Protein AF-A0A2E3UIS9-F1 (afdb_monomer)

Structure (mmCIF, N/CA/C/O backbone):
data_AF-A0A2E3UIS9-F1
#
_entry.id   AF-A0A2E3UIS9-F1
#
loop_
_atom_site.group_PDB
_atom_site.id
_atom_site.type_symbol
_atom_site.label_atom_id
_atom_site.label_alt_id
_atom_site.label_comp_id
_atom_site.label_asym_id
_atom_site.label_entity_id
_atom_site.label_seq_id
_atom_site.pdbx_PDB_ins_code
_atom_site.Cartn_x
_atom_site.Cartn_y
_atom_site.Cartn_z
_atom_site.occupancy
_atom_site.B_iso_or_equiv
_atom_site.auth_seq_id
_atom_site.auth_comp_id
_atom_site.auth_asym_id
_atom_site.auth_atom_id
_atom_site.pdbx_PDB_model_num
ATOM 1 N N . MET A 1 1 ? -19.452 4.126 6.680 1.00 65.94 1 MET A N 1
ATOM 2 C CA . MET A 1 1 ? -20.764 3.440 6.576 1.00 65.94 1 MET A CA 1
ATOM 3 C C . MET A 1 1 ? -20.603 2.067 5.926 1.00 65.94 1 MET A C 1
ATOM 5 O O . MET A 1 1 ? -20.359 1.132 6.667 1.00 65.94 1 MET A O 1
ATOM 9 N N . ARG A 1 2 ? -20.627 1.906 4.586 1.00 87.12 2 ARG A N 1
ATOM 10 C CA . ARG A 1 2 ? -20.567 0.560 3.959 1.00 87.12 2 ARG A CA 1
ATOM 11 C C . ARG A 1 2 ? -19.298 -0.234 4.302 1.00 87.12 2 ARG A C 1
ATOM 13 O O . ARG A 1 2 ? -19.390 -1.426 4.553 1.00 87.12 2 ARG A O 1
ATOM 20 N N . PHE A 1 3 ? -18.133 0.415 4.325 1.00 91.38 3 PHE A N 1
ATOM 21 C CA . PHE A 1 3 ? -16.870 -0.253 4.658 1.00 91.38 3 PHE A CA 1
ATOM 22 C C . PHE A 1 3 ? -16.828 -0.723 6.119 1.00 91.38 3 PHE A C 1
ATOM 24 O O . PHE A 1 3 ? -16.532 -1.884 6.372 1.00 91.38 3 PHE A O 1
ATOM 31 N N . ASP A 1 4 ? -17.211 0.141 7.065 1.00 91.81 4 ASP A N 1
ATOM 32 C CA . ASP A 1 4 ? -17.223 -0.194 8.496 1.00 91.81 4 ASP A CA 1
ATOM 33 C C . ASP A 1 4 ? -18.177 -1.355 8.805 1.00 91.81 4 ASP A C 1
ATOM 35 O O . ASP A 1 4 ? -17.811 -2.260 9.547 1.00 91.81 4 ASP A O 1
ATOM 39 N N . MET A 1 5 ? -19.351 -1.380 8.161 1.00 94.38 5 MET A N 1
ATOM 40 C CA . MET A 1 5 ? -20.315 -2.481 8.282 1.00 94.38 5 MET A CA 1
ATOM 41 C C . MET A 1 5 ? -19.742 -3.813 7.782 1.00 94.38 5 MET A C 1
ATOM 43 O O . MET A 1 5 ? -19.969 -4.856 8.387 1.00 94.38 5 MET A O 1
ATOM 47 N N . ILE A 1 6 ? -18.988 -3.795 6.678 1.00 94.81 6 ILE A N 1
ATOM 48 C CA . ILE A 1 6 ? -18.330 -4.999 6.152 1.00 94.81 6 ILE A CA 1
ATOM 49 C C . ILE A 1 6 ? -17.223 -5.453 7.107 1.00 94.81 6 ILE A C 1
ATOM 51 O O . ILE A 1 6 ? -17.098 -6.649 7.366 1.00 94.81 6 ILE A O 1
ATOM 55 N N . CYS A 1 7 ? -16.429 -4.526 7.648 1.00 94.50 7 CYS A N 1
ATOM 56 C CA . CYS A 1 7 ? -15.408 -4.849 8.641 1.00 94.50 7 CYS A CA 1
ATOM 57 C C . CYS A 1 7 ? -16.025 -5.501 9.885 1.00 94.50 7 CYS A C 1
ATOM 59 O O . CYS A 1 7 ? -15.542 -6.545 10.315 1.00 94.50 7 CYS A O 1
ATOM 61 N N . GLU A 1 8 ? -17.122 -4.947 10.405 1.00 94.12 8 GLU A N 1
ATOM 62 C CA . GLU A 1 8 ? -17.856 -5.500 11.547 1.00 94.12 8 GLU A CA 1
ATOM 63 C C . GLU A 1 8 ? -18.408 -6.901 11.255 1.00 94.12 8 GLU A C 1
ATOM 65 O O . GLU A 1 8 ? -18.170 -7.822 12.035 1.00 94.12 8 GLU A O 1
ATOM 70 N N . ALA A 1 9 ? -19.039 -7.100 10.092 1.00 96.25 9 ALA A N 1
ATOM 71 C CA . ALA A 1 9 ? -19.557 -8.404 9.674 1.00 96.25 9 ALA A CA 1
ATOM 72 C C . ALA A 1 9 ? -18.467 -9.487 9.562 1.00 96.25 9 ALA A C 1
ATOM 74 O O . ALA A 1 9 ? -18.752 -10.667 9.744 1.00 96.25 9 ALA A O 1
ATOM 75 N N . ASN A 1 10 ? -17.219 -9.095 9.286 1.00 96.00 10 ASN A N 1
ATOM 76 C CA . ASN A 1 10 ? -16.070 -10.002 9.217 1.00 96.00 10 ASN A CA 1
ATOM 77 C C . ASN A 1 10 ? -15.259 -10.061 10.528 1.00 96.00 10 ASN A C 1
ATOM 79 O O . ASN A 1 10 ? -14.192 -10.670 10.556 1.00 96.00 10 ASN A O 1
ATOM 83 N N . GLY A 1 11 ? -15.711 -9.413 11.610 1.00 95.00 11 GLY A N 1
ATOM 84 C CA . GLY A 1 11 ? -14.988 -9.370 12.889 1.00 95.00 11 GLY A CA 1
ATOM 85 C C . GLY A 1 11 ? -13.669 -8.584 12.841 1.00 95.00 11 GLY A C 1
ATOM 86 O O . GLY A 1 11 ? -12.805 -8.747 13.704 1.00 95.00 11 GLY A O 1
ATOM 87 N N . ILE A 1 12 ? -13.485 -7.726 11.834 1.00 96.00 12 ILE A N 1
ATOM 88 C CA . ILE A 1 12 ? -12.271 -6.937 11.626 1.00 96.00 12 ILE A CA 1
ATOM 89 C C . ILE A 1 12 ? -12.442 -5.572 12.291 1.00 96.00 12 ILE A C 1
ATOM 91 O O . ILE A 1 12 ? -13.259 -4.750 11.881 1.00 96.00 12 ILE A O 1
ATOM 95 N N . LYS A 1 13 ? -11.609 -5.276 13.294 1.00 94.00 13 LYS A N 1
ATOM 96 C CA . LYS A 1 13 ? -11.591 -3.945 13.914 1.00 94.00 13 LYS A CA 1
ATOM 97 C C . LYS A 1 13 ? -10.940 -2.926 12.978 1.00 94.00 13 LYS A C 1
ATOM 99 O O . LYS A 1 13 ? -9.715 -2.892 12.852 1.00 94.00 13 LYS A O 1
ATOM 104 N N . HIS A 1 14 ? -11.745 -2.043 12.395 1.00 91.44 14 HIS A N 1
ATOM 105 C CA . HIS A 1 14 ? -11.248 -0.915 11.612 1.00 91.44 14 HIS A CA 1
ATOM 106 C C . HIS A 1 14 ? -10.596 0.137 12.532 1.00 91.44 14 HIS A C 1
ATOM 108 O O . HIS A 1 14 ? -11.199 0.598 13.502 1.00 91.44 14 HIS A O 1
ATOM 114 N N . ARG A 1 15 ? -9.331 0.492 12.263 1.00 89.06 15 ARG A N 1
ATOM 115 C CA . ARG A 1 15 ? -8.554 1.478 13.037 1.00 89.06 15 ARG A CA 1
ATOM 116 C C . ARG A 1 15 ? -8.071 2.614 12.127 1.00 89.06 15 ARG A C 1
ATOM 118 O O . ARG A 1 15 ? -6.939 2.551 11.647 1.00 89.06 15 ARG A O 1
ATOM 125 N N . PRO A 1 16 ? -8.902 3.637 11.874 1.00 86.75 16 PRO A N 1
ATOM 126 C CA . PRO A 1 16 ? -8.487 4.782 11.078 1.00 86.75 16 PRO A CA 1
ATOM 127 C C . PRO A 1 16 ? -7.418 5.600 11.811 1.00 86.75 16 PRO A C 1
ATOM 129 O O . PRO A 1 16 ? -7.443 5.757 13.035 1.00 86.75 16 PRO A O 1
ATOM 132 N N . THR A 1 17 ? -6.464 6.126 11.051 1.00 85.31 17 THR A N 1
ATOM 133 C CA . T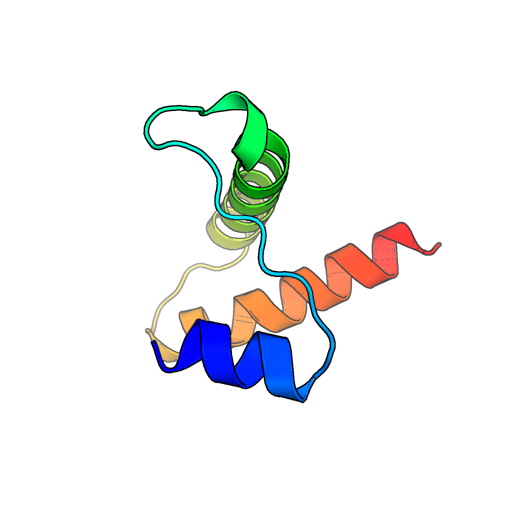HR A 1 17 ? -5.438 7.036 11.561 1.00 85.31 17 THR A CA 1
ATOM 134 C C . THR A 1 17 ? -5.962 8.469 11.572 1.00 85.31 17 THR A C 1
ATOM 136 O O . THR A 1 17 ? -6.857 8.830 10.809 1.00 85.31 17 THR A O 1
ATOM 139 N N . LYS A 1 18 ? -5.404 9.314 12.446 1.00 84.62 18 LYS A N 1
ATOM 140 C CA . LYS A 1 18 ? -5.676 10.754 12.389 1.00 84.62 18 LYS A CA 1
ATOM 141 C C . LYS A 1 18 ? -5.090 11.333 11.099 1.00 84.62 18 LYS A C 1
ATOM 143 O O . LYS A 1 18 ? -3.979 10.971 10.703 1.00 84.62 18 LYS A O 1
ATOM 148 N N . THR A 1 19 ? -5.824 12.252 10.479 1.00 82.56 19 THR A N 1
ATOM 149 C CA . THR A 1 19 ? -5.362 13.018 9.316 1.00 82.56 19 THR A CA 1
ATOM 150 C C . THR A 1 19 ? -4.032 13.711 9.625 1.00 82.56 19 THR A C 1
ATOM 152 O O . THR A 1 19 ? -3.807 14.143 10.755 1.00 82.56 19 THR A O 1
ATOM 155 N N . ASN A 1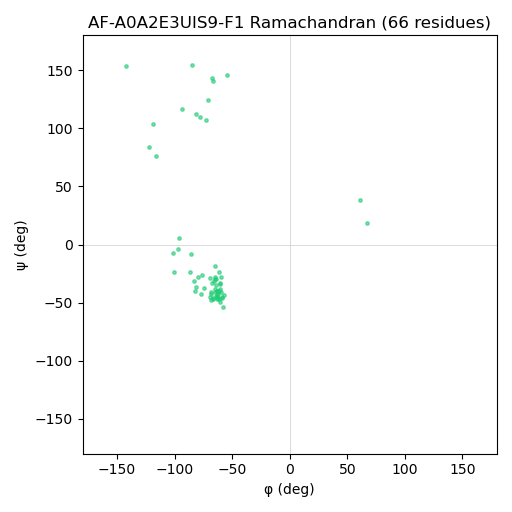 20 ? -3.155 13.828 8.624 1.00 79.25 20 ASN A N 1
ATOM 156 C CA . ASN A 1 20 ? -1.831 14.453 8.739 1.00 79.25 20 ASN A CA 1
ATOM 157 C C . ASN A 1 20 ? -0.892 13.768 9.746 1.00 79.25 20 ASN A C 1
ATOM 159 O O . ASN A 1 20 ? -0.113 14.435 10.424 1.00 79.25 20 ASN A O 1
ATOM 163 N N . HIS A 1 2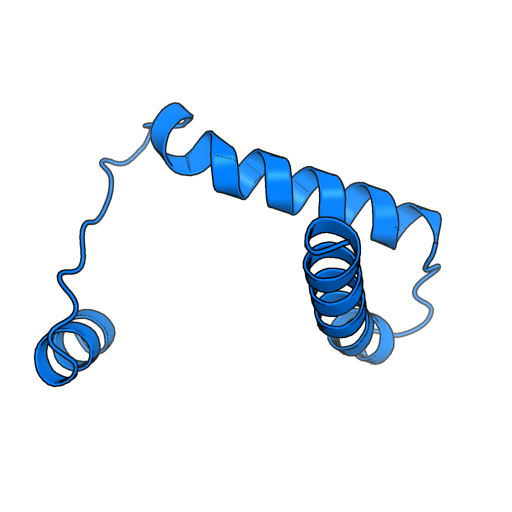1 ? -0.926 12.432 9.815 1.00 83.00 21 HIS A N 1
ATOM 164 C CA . HIS A 1 21 ? 0.034 11.638 10.587 1.00 83.00 21 HIS A CA 1
ATOM 165 C C . HIS A 1 21 ? 0.890 10.727 9.676 1.00 83.00 21 HIS A C 1
ATOM 167 O O . HIS A 1 21 ? 0.669 9.511 9.617 1.00 83.00 21 HIS A O 1
ATOM 173 N N . PRO A 1 22 ? 1.889 11.285 8.956 1.00 75.50 22 PRO A N 1
ATOM 174 C CA . PRO A 1 22 ? 2.600 10.592 7.873 1.00 75.50 22 PRO A CA 1
ATOM 175 C C . PRO A 1 22 ? 3.317 9.321 8.336 1.00 75.50 22 PRO A C 1
ATOM 177 O O . PRO A 1 22 ? 3.385 8.320 7.628 1.00 75.50 22 PRO A O 1
ATOM 180 N N . LEU A 1 23 ? 3.820 9.329 9.572 1.00 78.81 23 LEU A N 1
ATOM 181 C CA . LEU A 1 23 ? 4.600 8.220 10.116 1.00 78.81 23 LEU A CA 1
ATOM 182 C C . LEU A 1 23 ? 3.777 6.935 10.271 1.00 78.81 23 LEU A C 1
ATOM 184 O O . LEU A 1 23 ? 4.339 5.850 10.141 1.00 78.81 23 LEU A O 1
ATOM 188 N 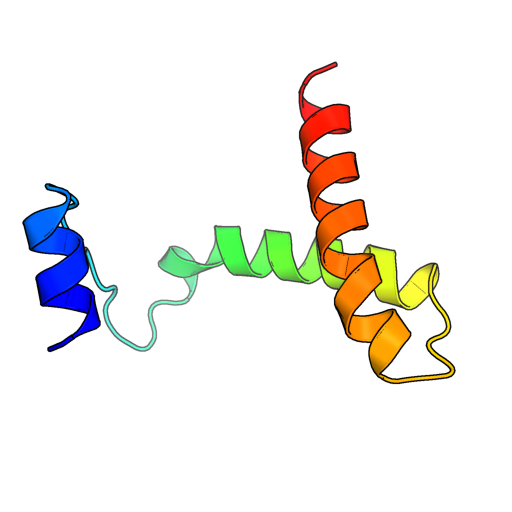N . THR A 1 24 ? 2.458 7.035 10.476 1.00 83.56 24 THR A N 1
ATOM 189 C CA . THR A 1 24 ? 1.599 5.847 10.632 1.00 83.56 24 THR A CA 1
ATOM 190 C C . THR A 1 24 ? 1.327 5.157 9.300 1.00 83.56 24 THR A C 1
ATOM 192 O O . THR A 1 24 ? 1.120 3.950 9.274 1.00 83.56 24 THR A O 1
ATOM 195 N N . HIS A 1 25 ? 1.380 5.894 8.188 1.00 87.06 25 HIS A N 1
ATOM 196 C CA . HIS A 1 25 ? 1.216 5.337 6.844 1.00 87.06 25 HIS A CA 1
ATOM 197 C C . HIS A 1 25 ? 2.564 5.053 6.150 1.00 87.06 25 HIS A C 1
ATOM 199 O O . HIS A 1 25 ? 2.621 4.457 5.075 1.00 87.06 25 HIS A O 1
ATOM 205 N N . GLY A 1 26 ? 3.682 5.409 6.790 1.00 86.88 26 GLY A N 1
ATOM 206 C CA . GLY A 1 26 ? 5.010 5.372 6.183 1.00 86.88 26 GLY A CA 1
ATOM 207 C C . GLY A 1 26 ? 5.489 3.986 5.735 1.00 86.88 26 GLY A C 1
ATOM 208 O O . GLY A 1 26 ? 6.356 3.903 4.868 1.00 86.88 26 GLY A O 1
ATOM 209 N N . GLN A 1 27 ? 4.977 2.886 6.296 1.00 85.88 27 GLN A N 1
ATOM 210 C CA . GLN A 1 27 ? 5.274 1.541 5.777 1.00 85.88 27 GLN A CA 1
ATOM 211 C C . GLN A 1 27 ? 4.627 1.322 4.403 1.00 85.88 27 GLN A C 1
ATOM 213 O O . GLN A 1 27 ? 5.313 0.928 3.458 1.00 85.88 27 GLN A O 1
ATOM 218 N N . VAL A 1 28 ? 3.340 1.654 4.269 1.00 87.62 28 VAL A N 1
ATOM 219 C CA . VAL A 1 28 ? 2.589 1.542 3.010 1.00 87.62 28 VAL A CA 1
ATOM 220 C C . VAL A 1 28 ? 3.159 2.494 1.960 1.00 87.62 28 VAL A C 1
ATOM 222 O O . VAL A 1 28 ? 3.340 2.101 0.810 1.00 87.62 28 VAL A O 1
ATOM 225 N N . GLU A 1 29 ? 3.532 3.716 2.345 1.00 89.94 29 GLU A N 1
ATOM 226 C CA . GLU A 1 29 ? 4.158 4.673 1.425 1.00 89.94 29 GLU A CA 1
ATOM 227 C C . GLU A 1 29 ? 5.512 4.189 0.904 1.00 89.94 29 GLU A C 1
ATOM 229 O O . GLU A 1 29 ? 5.786 4.298 -0.293 1.00 89.94 29 GLU A O 1
ATOM 234 N N . ARG A 1 30 ? 6.363 3.629 1.778 1.00 90.62 30 ARG A N 1
ATOM 235 C CA . ARG A 1 30 ? 7.649 3.045 1.365 1.00 90.62 30 ARG A CA 1
ATOM 236 C C . ARG A 1 30 ? 7.434 1.863 0.428 1.00 90.62 30 ARG A C 1
ATOM 238 O O . ARG A 1 30 ? 8.085 1.800 -0.612 1.00 90.62 30 ARG A O 1
ATOM 245 N N . MET A 1 31 ? 6.496 0.974 0.754 1.00 86.81 31 MET A N 1
ATOM 246 C CA . MET A 1 31 ? 6.161 -0.168 -0.095 1.00 86.81 31 MET A CA 1
ATOM 247 C C . MET A 1 31 ? 5.653 0.289 -1.468 1.00 86.81 31 MET A C 1
ATOM 249 O O . MET A 1 31 ? 6.183 -0.136 -2.492 1.00 86.81 31 MET A O 1
ATOM 253 N N . SER A 1 32 ? 4.695 1.218 -1.501 1.00 86.12 32 SER A N 1
ATOM 254 C CA . SER A 1 32 ? 4.146 1.769 -2.742 1.00 86.12 32 SER A CA 1
ATOM 255 C C . SER A 1 32 ? 5.223 2.462 -3.582 1.00 86.12 32 SER A C 1
ATOM 257 O O . SER A 1 32 ? 5.254 2.303 -4.801 1.00 86.12 32 SER A O 1
ATOM 259 N N . ARG A 1 33 ? 6.170 3.168 -2.948 1.00 88.31 33 ARG A N 1
ATOM 260 C CA . ARG A 1 33 ? 7.314 3.779 -3.640 1.00 88.31 33 ARG A CA 1
ATOM 261 C C . ARG A 1 33 ? 8.232 2.733 -4.272 1.00 88.31 33 ARG A C 1
ATOM 263 O O . ARG A 1 33 ? 8.639 2.921 -5.415 1.00 88.31 33 ARG A O 1
ATOM 270 N N . THR A 1 34 ? 8.556 1.653 -3.561 1.00 84.81 34 THR A N 1
ATOM 271 C CA . THR A 1 34 ? 9.388 0.563 -4.096 1.00 84.81 34 THR A CA 1
ATOM 272 C C . THR A 1 34 ? 8.713 -0.111 -5.284 1.00 84.81 34 THR A C 1
ATOM 274 O O . THR A 1 34 ? 9.352 -0.266 -6.324 1.00 84.81 34 THR A O 1
ATOM 277 N N . ILE A 1 35 ? 7.419 -0.425 -5.160 1.00 79.69 35 ILE A N 1
ATOM 278 C CA . ILE A 1 35 ? 6.620 -1.007 -6.244 1.00 79.69 35 ILE A CA 1
ATOM 279 C C . ILE A 1 35 ? 6.641 -0.081 -7.460 1.00 79.69 35 ILE A C 1
ATOM 281 O O . ILE A 1 35 ? 7.087 -0.491 -8.526 1.00 79.69 35 ILE A O 1
ATOM 285 N N . LYS A 1 36 ? 6.280 1.197 -7.288 1.00 79.44 36 LYS A N 1
ATOM 286 C CA . LYS A 1 36 ? 6.298 2.183 -8.379 1.00 79.44 36 LYS A CA 1
ATOM 287 C C . LYS A 1 36 ? 7.676 2.316 -9.025 1.00 79.44 36 LYS A C 1
ATOM 289 O O . LYS A 1 36 ? 7.776 2.350 -10.243 1.00 79.44 36 LYS A O 1
ATOM 294 N N . LYS A 1 37 ? 8.756 2.372 -8.240 1.00 80.12 37 LYS A N 1
ATOM 295 C CA . LYS A 1 37 ? 10.121 2.504 -8.776 1.00 80.12 37 LYS A CA 1
ATOM 296 C C . LYS A 1 37 ? 10.522 1.295 -9.623 1.00 80.12 37 LYS A C 1
ATOM 298 O O . LYS A 1 37 ? 11.190 1.455 -10.642 1.00 80.12 37 LYS A O 1
ATOM 303 N N .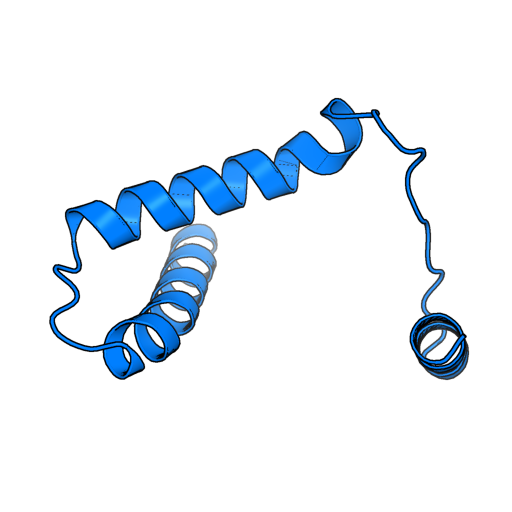 ALA A 1 38 ? 10.145 0.097 -9.193 1.00 75.12 38 ALA A N 1
ATOM 304 C CA . ALA A 1 38 ? 10.472 -1.126 -9.904 1.00 75.12 38 ALA A CA 1
ATOM 305 C C . ALA A 1 38 ? 9.627 -1.308 -11.170 1.00 75.12 38 ALA A C 1
ATOM 307 O O . ALA A 1 38 ? 10.163 -1.742 -12.190 1.00 75.12 38 ALA A O 1
ATOM 308 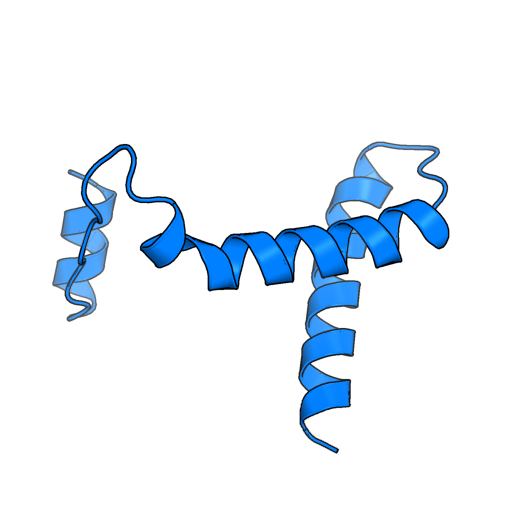N N . THR A 1 39 ? 8.348 -0.926 -11.134 1.00 71.25 39 THR A N 1
ATOM 309 C CA . THR A 1 39 ? 7.459 -1.052 -12.291 1.00 71.25 39 THR A CA 1
ATOM 310 C C . THR A 1 39 ? 7.706 0.040 -13.329 1.00 71.25 39 THR A C 1
ATOM 312 O O . THR A 1 39 ? 7.841 -0.289 -14.498 1.00 71.25 39 THR A O 1
ATOM 315 N N . VAL A 1 40 ? 7.910 1.302 -12.932 1.00 72.44 40 VAL A N 1
ATOM 316 C CA . VAL A 1 40 ? 8.224 2.409 -13.864 1.00 72.44 40 VAL A CA 1
ATOM 317 C C . VAL A 1 40 ? 9.529 2.175 -14.634 1.00 72.44 40 VAL A C 1
ATOM 319 O O . VAL A 1 40 ? 9.640 2.574 -15.786 1.00 72.44 40 VAL A O 1
ATOM 322 N N . LYS A 1 41 ? 10.529 1.521 -14.026 1.00 65.31 41 LYS A N 1
ATOM 323 C CA . LYS A 1 41 ? 11.807 1.235 -14.701 1.00 65.31 41 LYS A CA 1
ATOM 324 C C . LYS A 1 41 ? 11.739 0.023 -15.641 1.00 65.31 41 LYS A C 1
ATOM 326 O O . LYS A 1 41 ? 12.538 -0.058 -16.566 1.00 65.31 41 LYS A O 1
ATOM 331 N N . ARG A 1 42 ? 10.861 -0.948 -15.365 1.00 62.47 42 ARG A N 1
ATOM 332 C CA . ARG A 1 42 ? 10.779 -2.223 -16.108 1.00 62.47 42 ARG A CA 1
ATOM 333 C C . ARG A 1 42 ? 9.648 -2.267 -17.130 1.00 62.47 42 ARG A C 1
ATOM 335 O O . ARG A 1 42 ? 9.733 -3.049 -18.067 1.00 62.47 42 ARG A O 1
ATOM 342 N N . CYS A 1 43 ? 8.617 -1.452 -16.945 1.00 61.56 43 CYS A N 1
ATOM 343 C CA . CYS A 1 43 ? 7.417 -1.450 -17.765 1.00 61.56 43 CYS A CA 1
ATOM 344 C C . CYS A 1 43 ? 7.309 -0.075 -18.429 1.00 61.56 43 CYS A C 1
ATOM 346 O O . CYS A 1 43 ? 6.955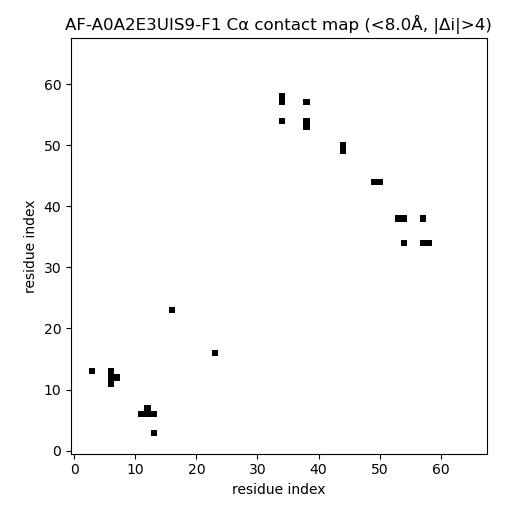 0.908 -17.778 1.00 61.56 43 CYS A O 1
ATOM 348 N N . HIS A 1 44 ? 7.635 0.000 -19.719 1.00 63.28 44 HIS A N 1
ATOM 349 C CA . HIS A 1 44 ? 7.144 1.090 -20.554 1.00 63.28 44 HIS A CA 1
ATOM 350 C C . HIS A 1 44 ? 5.694 0.748 -20.892 1.00 63.28 44 HIS A C 1
ATOM 352 O O . HIS A 1 44 ? 5.431 -0.254 -21.549 1.00 63.28 44 HIS A O 1
ATOM 358 N N . TYR A 1 45 ? 4.756 1.500 -20.320 1.00 61.44 45 TYR A N 1
ATOM 359 C CA . TYR A 1 45 ? 3.335 1.268 -20.550 1.00 61.44 45 TYR A CA 1
ATOM 360 C C . TYR A 1 45 ? 2.937 1.921 -21.871 1.00 61.44 45 TYR A C 1
ATOM 362 O O . TYR A 1 45 ? 2.919 3.148 -21.958 1.00 61.44 45 TYR A O 1
ATOM 370 N N . ASP A 1 46 ? 2.588 1.111 -22.866 1.00 62.44 46 ASP A N 1
ATOM 371 C CA . ASP A 1 46 ? 2.032 1.601 -24.133 1.00 62.44 46 ASP A CA 1
ATOM 372 C C . ASP A 1 46 ? 0.508 1.760 -24.040 1.00 62.44 46 ASP A C 1
ATOM 374 O O . ASP A 1 46 ? -0.101 2.536 -24.775 1.00 62.44 46 ASP A O 1
ATOM 378 N N . THR A 1 47 ? -0.133 1.027 -23.120 1.00 64.94 47 THR A N 1
ATOM 379 C CA . THR A 1 47 ? -1.593 1.005 -22.955 1.00 64.94 47 THR A CA 1
ATOM 380 C C . THR A 1 47 ? -2.015 0.923 -21.487 1.00 64.94 47 THR A C 1
ATOM 382 O O . THR A 1 47 ? -1.309 0.385 -20.635 1.00 64.94 47 THR A O 1
ATOM 385 N N . HIS A 1 48 ? -3.209 1.435 -21.181 1.00 66.94 48 HIS A N 1
ATOM 386 C CA . HIS A 1 48 ? -3.755 1.450 -19.819 1.00 66.94 48 HIS A CA 1
ATOM 387 C C . HIS A 1 48 ? -4.031 0.041 -19.260 1.00 66.94 48 HIS A C 1
ATOM 389 O O . HIS A 1 48 ? -3.905 -0.183 -18.062 1.00 66.94 48 HIS A O 1
ATOM 395 N N . SER A 1 49 ? -4.349 -0.939 -20.110 1.00 65.81 49 SER A N 1
ATOM 396 C CA . SER A 1 49 ? -4.567 -2.332 -19.690 1.00 65.81 49 SER A CA 1
ATOM 397 C C . SER A 1 49 ? -3.295 -2.994 -19.146 1.00 65.81 49 SER A C 1
ATOM 399 O O . SER A 1 49 ? -3.362 -3.797 -18.217 1.00 65.81 49 SER A O 1
ATOM 401 N N . GLN A 1 50 ? -2.119 -2.613 -19.655 1.00 64.12 50 GLN A N 1
ATOM 402 C CA . GLN A 1 50 ? -0.836 -3.063 -19.108 1.00 64.12 50 GLN A CA 1
ATOM 403 C C . GLN A 1 50 ? -0.603 -2.493 -17.699 1.00 64.12 50 GLN A C 1
ATOM 405 O O . GLN A 1 50 ? -0.041 -3.174 -16.843 1.00 64.12 50 GLN A O 1
ATOM 410 N N . LEU A 1 51 ? -1.083 -1.278 -17.418 1.00 66.69 51 LEU A N 1
ATOM 411 C CA . LEU A 1 51 ? -0.984 -0.664 -16.091 1.00 66.69 51 LEU A CA 1
ATOM 412 C C . LEU A 1 51 ? -1.779 -1.437 -15.022 1.00 66.69 51 LEU A C 1
ATOM 414 O O . LEU A 1 51 ? -1.383 -1.420 -13.861 1.00 66.69 51 LEU A O 1
ATOM 418 N N . GLU A 1 52 ? -2.872 -2.113 -15.390 1.00 70.19 52 GLU A N 1
ATOM 419 C CA . GLU A 1 52 ? -3.714 -2.867 -14.446 1.00 70.19 52 GLU A CA 1
ATOM 420 C C . GLU A 1 52 ? -3.190 -4.282 -14.152 1.00 70.19 52 GLU A C 1
ATOM 422 O O . GLU A 1 52 ? -3.347 -4.763 -13.031 1.00 70.19 52 GLU A O 1
ATOM 427 N N . MET A 1 53 ? -2.525 -4.930 -15.115 1.00 66.56 53 MET A N 1
ATOM 428 C CA . MET A 1 53 ? -2.023 -6.308 -14.974 1.00 66.56 53 MET A CA 1
ATOM 429 C C . MET A 1 53 ? -0.674 -6.390 -14.236 1.00 66.56 53 MET A C 1
ATOM 431 O O . MET A 1 53 ? -0.453 -7.259 -13.397 1.00 66.56 53 MET A O 1
ATOM 435 N N . TYR A 1 54 ? 0.242 -5.458 -14.506 1.00 70.56 54 TYR A N 1
ATOM 436 C CA . TYR A 1 54 ? 1.595 -5.487 -13.935 1.00 70.56 54 TYR A CA 1
ATOM 437 C C . TYR A 1 54 ? 1.685 -5.343 -12.400 1.00 70.56 54 TYR A C 1
ATOM 439 O O . TYR A 1 54 ? 2.576 -5.955 -11.802 1.00 70.56 54 TYR A O 1
ATOM 447 N N . PRO A 1 55 ? 0.829 -4.555 -11.715 1.00 72.75 55 PRO A N 1
ATOM 448 C CA . PRO A 1 55 ? 0.907 -4.390 -10.267 1.00 72.75 55 PRO A CA 1
ATOM 449 C C . PRO A 1 55 ? 0.670 -5.686 -9.489 1.00 72.75 55 PRO A C 1
ATOM 451 O O . PRO A 1 55 ? 1.379 -5.924 -8.513 1.00 72.75 55 PRO A O 1
ATOM 454 N N . SER A 1 56 ? -0.283 -6.529 -9.904 1.00 74.88 56 SER A N 1
ATOM 455 C CA . SER A 1 56 ? -0.569 -7.801 -9.225 1.00 74.88 56 SER A CA 1
ATOM 456 C C . SER A 1 56 ? 0.589 -8.782 -9.355 1.00 74.88 56 SER A C 1
ATOM 458 O O . SER A 1 56 ? 1.031 -9.33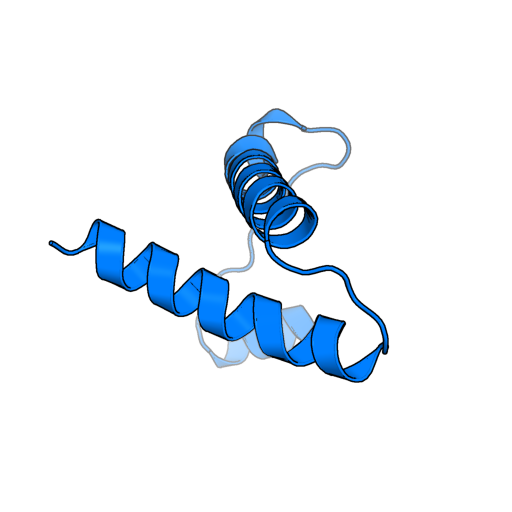6 -8.348 1.00 74.88 56 SER A O 1
ATOM 460 N N . ASP A 1 57 ? 1.140 -8.924 -10.560 1.00 70.81 57 ASP A N 1
ATOM 461 C CA . ASP A 1 57 ? 2.267 -9.823 -10.824 1.00 70.81 57 ASP A CA 1
ATOM 462 C C . ASP A 1 57 ? 3.523 -9.368 -10.075 1.00 70.81 57 ASP A C 1
ATOM 464 O O . ASP A 1 57 ? 4.267 -10.174 -9.513 1.00 70.81 57 ASP A O 1
ATOM 468 N N . PHE A 1 58 ? 3.735 -8.052 -9.993 1.00 69.25 58 PHE A N 1
ATOM 469 C CA . PHE A 1 58 ? 4.858 -7.485 -9.260 1.00 69.25 58 PHE A CA 1
ATOM 470 C C . PHE A 1 58 ? 4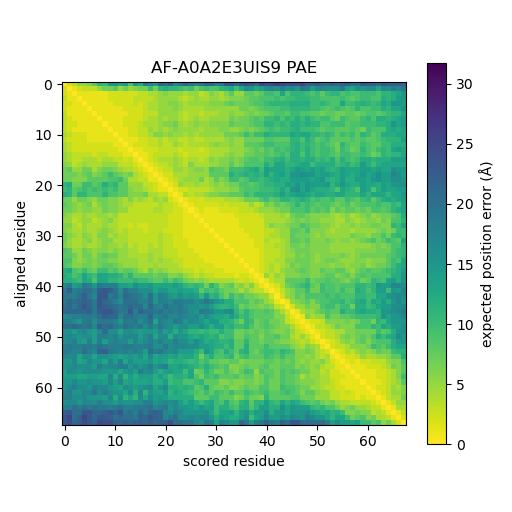.732 -7.673 -7.742 1.00 69.25 58 PHE A C 1
ATOM 472 O O . PHE A 1 58 ? 5.724 -7.984 -7.076 1.00 69.25 58 PHE A O 1
ATOM 479 N N . ILE A 1 59 ? 3.529 -7.498 -7.183 1.00 76.88 59 ILE A N 1
ATOM 480 C CA . ILE A 1 59 ? 3.260 -7.753 -5.761 1.00 76.88 59 ILE A CA 1
ATOM 481 C C . ILE A 1 59 ? 3.470 -9.238 -5.451 1.00 76.88 59 ILE A C 1
ATOM 483 O O . ILE A 1 59 ? 4.206 -9.554 -4.519 1.00 76.88 59 ILE A O 1
ATOM 487 N N . ALA A 1 60 ? 2.925 -10.139 -6.273 1.00 79.06 60 ALA A N 1
ATOM 488 C CA . ALA A 1 60 ? 3.100 -11.581 -6.112 1.00 79.06 60 ALA A CA 1
ATOM 489 C C . ALA A 1 60 ? 4.583 -11.989 -6.156 1.00 79.06 60 ALA A C 1
ATOM 491 O O . ALA A 1 60 ? 5.053 -12.721 -5.283 1.00 79.06 60 ALA A O 1
ATOM 492 N N . ALA A 1 61 ? 5.349 -11.454 -7.111 1.00 71.69 61 ALA A N 1
ATOM 493 C CA . ALA A 1 61 ? 6.790 -11.674 -7.197 1.00 71.69 61 ALA A CA 1
ATOM 494 C C . ALA A 1 61 ? 7.548 -11.131 -5.969 1.00 71.69 61 ALA A C 1
ATOM 496 O O . ALA A 1 61 ? 8.432 -11.808 -5.446 1.00 71.69 61 ALA A O 1
ATOM 497 N N . CYS A 1 62 ? 7.197 -9.939 -5.473 1.00 68.38 62 CYS A N 1
ATOM 498 C CA . CYS A 1 62 ? 7.815 -9.350 -4.278 1.00 68.38 62 CYS A CA 1
ATOM 499 C C . CYS A 1 62 ? 7.462 -10.085 -2.981 1.00 68.38 62 CYS A C 1
ATOM 501 O O . CYS A 1 62 ? 8.242 -10.049 -2.026 1.00 68.38 62 CYS A O 1
ATOM 503 N N . ASP A 1 63 ? 6.291 -10.707 -2.919 1.00 75.69 63 ASP A N 1
ATOM 504 C CA . ASP A 1 63 ? 5.851 -11.487 -1.767 1.00 75.69 63 ASP A CA 1
ATOM 505 C C . ASP A 1 63 ? 6.456 -12.894 -1.779 1.00 75.69 63 ASP A C 1
ATOM 507 O O . ASP A 1 63 ? 6.851 -13.388 -0.724 1.00 75.69 63 ASP A O 1
ATOM 511 N N . TYR A 1 64 ? 6.617 -13.513 -2.954 1.00 69.50 64 TYR A N 1
ATOM 512 C CA . TYR A 1 64 ? 7.311 -14.796 -3.097 1.00 69.50 64 TYR A CA 1
ATOM 513 C C . TYR A 1 64 ? 8.821 -14.669 -2.847 1.00 69.50 64 TYR A C 1
ATOM 515 O O . TYR A 1 64 ? 9.381 -15.435 -2.069 1.00 69.50 64 TYR A O 1
ATOM 523 N N . ALA A 1 65 ? 9.477 -13.652 -3.416 1.00 60.84 65 ALA A N 1
ATOM 524 C CA . ALA A 1 65 ? 10.912 -13.422 -3.228 1.00 60.84 65 ALA A CA 1
ATOM 525 C C . ALA A 1 65 ? 11.302 -13.066 -1.780 1.00 60.84 65 ALA A C 1
ATOM 527 O O . ALA A 1 65 ? 12.466 -13.186 -1.421 1.00 60.84 65 ALA A O 1
ATOM 528 N N . ARG A 1 66 ? 10.349 -12.626 -0.945 1.00 58.06 66 ARG A N 1
ATOM 529 C CA . ARG A 1 66 ? 10.553 -12.387 0.497 1.00 58.06 66 ARG A CA 1
ATOM 530 C C . ARG A 1 66 ? 10.365 -13.636 1.368 1.00 58.06 66 ARG A C 1
ATOM 532 O O . ARG A 1 66 ? 10.597 -13.551 2.570 1.00 58.06 66 ARG A O 1
ATOM 539 N N . ARG A 1 67 ? 9.886 -14.748 0.799 1.00 56.72 67 ARG A N 1
ATOM 540 C CA . ARG A 1 67 ? 9.627 -16.019 1.503 1.00 56.72 67 ARG A CA 1
ATOM 541 C C . ARG A 1 67 ? 10.713 -17.083 1.282 1.00 56.72 67 ARG A C 1
ATOM 543 O O . ARG A 1 67 ? 10.623 -18.129 1.919 1.00 56.72 67 ARG A O 1
ATOM 550 N N . LEU A 1 68 ? 11.677 -16.833 0.394 1.00 50.31 68 LEU A N 1
ATOM 551 C CA . LEU A 1 68 ? 12.899 -17.629 0.200 1.00 50.31 68 LEU A CA 1
ATOM 552 C C . LEU A 1 68 ? 14.035 -17.057 1.053 1.00 50.31 68 LEU A C 1
ATOM 554 O O . LEU A 1 68 ? 14.851 -17.868 1.537 1.00 50.31 68 LEU A O 1
#

Mean predicted aligned error: 8.7 Å

Sequence (68 aa):
MRFDMICEANGIKHRPTKTNHPLTHGQVERMSRTIKKATVKRCHYDTHSQLEMYPSDFIAACDYARRL

Solvent-accessible surface area (backbone atoms only — not comparable to full-atom values): 4310 Å² total; per-residue (Å²): 106,76,65,58,52,52,29,55,77,69,74,43,84,84,78,84,77,68,85,93,48,67,77,82,49,41,64,61,52,51,50,53,49,52,52,50,57,56,45,63,74,72,46,85,72,89,47,74,69,56,64,68,54,49,57,57,56,51,49,52,50,58,55,53,67,71,73,114

Radius of gyration: 16.16 Å; Cα contacts (8 Å, |Δi|>4): 14; chains: 1; bounding box: 34×32×38 Å

pLDDT: mean 78.09, std 11.81, range [50.31, 96.25]

Foldseek 3Di:
DVVVVVCVVVVHDDDDDDPPPCVVCVVVVVVVVVLCVVCVVVDPDPDPVCVVPSSVVSVVVVVVVVVD

Nearest PDB structures (foldseek):
  5cz1-assembly2_B  TM=6.376E-01  e=7.000E+00  Mouse mammary tumor virus

Secondary structure (DSSP, 8-state):
-HHHHHHHHTT----PPPTT-HHHHHHHHHHHHHHHHHHHHH---SSHHHHHHHHHHHHHHHHHTT--